Protein AF-A0A0B7IJJ6-F1 (afdb_monomer_lite)

Organism: NCBI:txid1848903

InterPro domains:
  IPR015422 Pyridoxal phosphate-dependent transferase, small domain [G3DSA:3.90.1150.10] (1-50)
  IPR015424 Pyridoxal phosphate-dependent transferase [SSF53383] (1-49)

Sequence (51 aa):
MHLQPIFADAPYYGGKVSETLFDNGLCLPSGSNMTDEERERIAKVILKFQW

Radius of gyration: 16.8 Å; chains: 1; bounding box: 31×27×41 Å

Foldseek 3Di:
DCPDPVNVPPDDDDDCPVVVCVVPPDDDDDDPPDDPVNVVVVVVVVVVPDD

Secondary structure (DSSP, 8-state):
-TTSGGGTTS---S-THHHHHHHH--PPP--TT--HHHHHHHHHHHHHT--

Structure (mmCIF, N/CA/C/O backbone):
data_AF-A0A0B7IJJ6-F1
#
_entry.id   AF-A0A0B7IJJ6-F1
#
loop_
_atom_site.group_PDB
_atom_site.id
_atom_site.type_symbol
_atom_site.label_atom_id
_atom_site.labe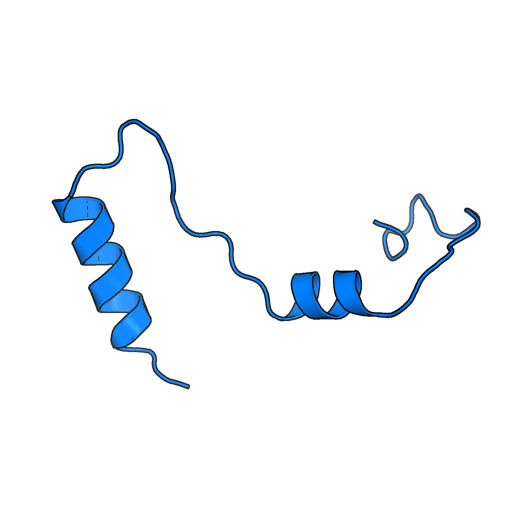l_alt_id
_atom_site.label_comp_id
_atom_site.label_asym_id
_atom_site.label_entity_id
_atom_site.label_seq_id
_atom_site.pdbx_PDB_ins_code
_atom_site.Cartn_x
_atom_site.Cartn_y
_atom_site.Cartn_z
_atom_s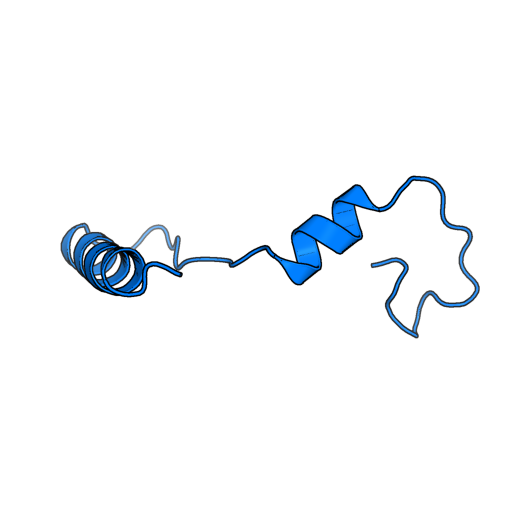ite.occupancy
_atom_site.B_iso_or_equiv
_atom_site.auth_seq_id
_atom_site.auth_comp_id
_atom_site.auth_asym_id
_atom_site.auth_atom_id
_atom_site.pdbx_PDB_model_num
ATOM 1 N N . MET A 1 1 ? 6.719 2.779 -9.687 1.00 93.12 1 MET A N 1
ATOM 2 C CA . MET A 1 1 ? 6.554 3.878 -10.670 1.00 93.12 1 MET A CA 1
ATOM 3 C C . MET A 1 1 ? 6.979 3.480 -12.070 1.00 93.12 1 MET A C 1
ATOM 5 O O . MET A 1 1 ? 6.359 3.958 -13.002 1.00 93.12 1 MET A O 1
ATOM 9 N N . HIS A 1 2 ? 7.990 2.625 -12.235 1.00 95.00 2 HIS A N 1
ATOM 10 C CA . HIS A 1 2 ? 8.510 2.199 -13.540 1.00 95.00 2 HIS A CA 1
ATOM 11 C C . HIS A 1 2 ? 7.470 1.566 -14.481 1.00 95.00 2 HIS A C 1
ATOM 13 O O . HIS A 1 2 ? 7.664 1.591 -15.684 1.00 95.00 2 HIS A O 1
ATOM 19 N N . LEU A 1 3 ? 6.350 1.057 -13.958 1.00 95.06 3 LEU A N 1
ATOM 20 C CA . LEU A 1 3 ? 5.224 0.564 -14.766 1.00 95.06 3 LEU A CA 1
ATOM 21 C C . LEU A 1 3 ? 4.252 1.660 -15.248 1.00 95.06 3 LEU A C 1
ATOM 23 O O . LEU A 1 3 ? 3.306 1.365 -15.971 1.00 95.06 3 LEU A O 1
ATOM 27 N N . GLN A 1 4 ? 4.420 2.914 -14.822 1.00 97.19 4 GLN A N 1
ATOM 28 C CA . GLN A 1 4 ? 3.523 4.001 -15.216 1.00 97.19 4 GLN A CA 1
ATOM 29 C C . GLN A 1 4 ? 3.865 4.488 -16.632 1.00 97.19 4 GLN A C 1
ATOM 31 O O . GLN A 1 4 ? 5.049 4.678 -16.916 1.00 97.19 4 GLN A O 1
ATOM 36 N N . PRO A 1 5 ? 2.872 4.785 -17.497 1.00 97.25 5 PRO A N 1
ATOM 37 C CA . PRO A 1 5 ? 3.115 5.148 -18.899 1.00 97.25 5 PRO A CA 1
ATOM 38 C C . PRO A 1 5 ? 4.074 6.326 -19.099 1.00 97.25 5 PRO A C 1
ATOM 40 O O . PRO A 1 5 ? 4.855 6.342 -20.042 1.00 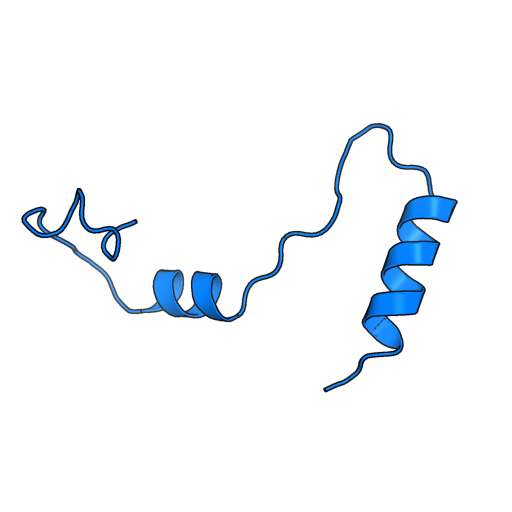97.25 5 PRO A O 1
ATOM 43 N N . ILE A 1 6 ? 4.059 7.296 -18.181 1.00 97.88 6 ILE A N 1
ATOM 44 C CA . ILE A 1 6 ? 4.944 8.467 -18.219 1.00 97.88 6 ILE A CA 1
ATOM 45 C C . ILE A 1 6 ? 6.438 8.116 -18.067 1.00 97.88 6 ILE A C 1
ATOM 47 O O . ILE A 1 6 ? 7.291 8.930 -18.402 1.00 97.88 6 ILE A O 1
ATOM 51 N N . PHE A 1 7 ? 6.764 6.913 -17.584 1.00 96.94 7 PHE A N 1
ATOM 52 C CA . PHE A 1 7 ? 8.134 6.432 -17.389 1.00 96.94 7 PHE A CA 1
ATOM 53 C C . PHE A 1 7 ? 8.522 5.294 -18.348 1.00 96.94 7 PHE A C 1
ATOM 55 O O . PHE A 1 7 ? 9.522 4.629 -18.097 1.00 96.94 7 PHE A O 1
ATOM 62 N N . ALA A 1 8 ? 7.775 5.070 -19.438 1.00 95.94 8 ALA A N 1
ATOM 63 C CA . ALA A 1 8 ? 8.003 3.944 -20.354 1.00 95.94 8 ALA A CA 1
ATOM 64 C C . ALA A 1 8 ? 9.424 3.899 -20.954 1.00 95.94 8 ALA A C 1
ATOM 66 O O . ALA A 1 8 ? 9.977 2.816 -21.124 1.00 95.94 8 ALA A O 1
ATOM 67 N N . ASP A 1 9 ? 10.024 5.064 -21.212 1.00 97.25 9 ASP A N 1
ATOM 68 C CA . ASP A 1 9 ? 11.363 5.181 -21.810 1.00 97.25 9 ASP A CA 1
ATOM 69 C C . ASP A 1 9 ? 12.482 5.398 -20.771 1.00 97.25 9 ASP A C 1
ATOM 71 O O . ASP A 1 9 ? 13.653 5.557 -21.124 1.00 97.25 9 ASP A O 1
ATOM 75 N N . ALA A 1 10 ? 12.148 5.440 -19.477 1.00 97.25 10 ALA A N 1
ATOM 76 C CA . ALA A 1 10 ? 13.132 5.648 -18.422 1.00 97.25 10 ALA A CA 1
ATOM 77 C C . ALA A 1 10 ? 13.860 4.331 -18.086 1.00 97.25 10 ALA A C 1
ATOM 79 O O . ALA A 1 10 ? 13.217 3.284 -17.970 1.00 97.25 10 ALA A O 1
ATOM 80 N N . PRO A 1 11 ? 15.189 4.349 -17.866 1.00 95.62 11 PRO A N 1
ATOM 81 C CA . PRO A 1 11 ? 15.905 3.153 -17.449 1.00 95.62 11 PRO A CA 1
ATOM 82 C C . PRO A 1 11 ? 15.416 2.694 -16.071 1.00 95.62 11 PRO A C 1
ATOM 84 O O . PRO A 1 11 ? 15.288 3.487 -15.135 1.00 95.62 11 PRO A O 1
ATOM 87 N N . TYR A 1 12 ? 15.176 1.393 -15.943 1.00 95.31 12 TYR A N 1
ATOM 88 C CA . TYR A 1 12 ? 14.753 0.756 -14.704 1.00 95.31 12 TYR A CA 1
ATOM 89 C C . TYR A 1 12 ? 15.798 -0.264 -14.252 1.00 95.31 12 TYR A C 1
ATOM 91 O O . TYR A 1 12 ? 16.284 -1.074 -15.040 1.00 95.31 12 TYR A O 1
ATOM 99 N N . TYR A 1 13 ? 16.111 -0.234 -12.959 1.00 95.12 13 TYR A N 1
ATOM 100 C CA . TYR A 1 13 ? 17.031 -1.161 -12.315 1.00 95.12 13 TYR A CA 1
ATOM 101 C C . TYR A 1 13 ? 16.352 -1.754 -11.087 1.00 95.12 13 TYR A C 1
ATOM 103 O O . TYR A 1 13 ? 15.783 -1.028 -10.271 1.00 95.12 13 TYR A O 1
ATOM 111 N N . GLY A 1 14 ? 16.435 -3.071 -10.941 1.00 93.12 14 GLY A N 1
ATOM 112 C CA . GLY A 1 14 ? 15.835 -3.789 -9.825 1.00 93.12 14 GLY A CA 1
ATOM 113 C C . GLY A 1 14 ? 15.084 -5.032 -10.280 1.00 93.12 14 GLY A C 1
ATOM 114 O O . GLY A 1 14 ? 15.225 -5.490 -11.411 1.00 93.12 14 GLY A O 1
ATOM 115 N N . GLY A 1 15 ? 14.307 -5.591 -9.358 1.00 93.50 15 GLY A N 1
ATOM 116 C CA . GLY A 1 15 ? 13.432 -6.729 -9.606 1.00 93.50 15 GLY A CA 1
ATOM 117 C C . GLY A 1 15 ? 12.007 -6.444 -9.147 1.00 93.50 15 GLY A C 1
ATOM 118 O O . GLY A 1 15 ? 11.668 -5.346 -8.716 1.00 93.50 15 GLY A O 1
ATOM 119 N N . LYS A 1 16 ? 11.169 -7.473 -9.157 1.00 95.88 16 LYS A N 1
ATOM 120 C CA . LYS A 1 16 ? 9.711 -7.325 -9.049 1.00 95.88 16 LYS A CA 1
ATOM 121 C C . LYS A 1 16 ? 9.161 -6.9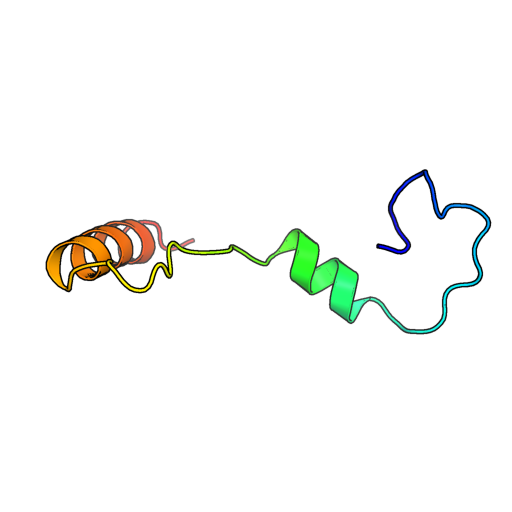71 -7.664 1.00 95.88 16 LYS A C 1
ATOM 123 O O . LYS A 1 16 ? 7.952 -6.911 -7.505 1.00 95.88 16 LYS A O 1
ATOM 128 N N . VAL A 1 17 ? 10.003 -6.716 -6.660 1.00 96.62 17 VAL A N 1
ATOM 129 C CA . VAL A 1 17 ? 9.549 -6.469 -5.276 1.00 96.62 17 VAL A CA 1
ATOM 130 C C . VAL A 1 17 ? 8.524 -5.334 -5.212 1.00 96.62 17 VAL A C 1
ATOM 132 O O . VAL A 1 17 ? 7.475 -5.491 -4.595 1.00 96.62 17 VAL A O 1
ATOM 135 N N . SER A 1 18 ? 8.790 -4.207 -5.875 1.00 95.69 18 SER A N 1
ATOM 136 C CA . SER A 1 18 ? 7.866 -3.067 -5.877 1.00 95.69 18 SER A CA 1
ATOM 137 C C . SER A 1 18 ? 6.574 -3.335 -6.655 1.00 95.69 18 SER A C 1
ATOM 139 O O . SER A 1 18 ? 5.540 -2.788 -6.288 1.00 95.69 18 SER A O 1
ATOM 141 N N . GLU A 1 19 ? 6.613 -4.183 -7.686 1.00 96.50 19 GLU A N 1
ATOM 142 C CA . GLU A 1 19 ? 5.432 -4.625 -8.443 1.00 96.50 19 GLU A CA 1
ATOM 143 C C . GLU A 1 19 ? 4.553 -5.516 -7.565 1.00 96.50 19 GLU A C 1
ATOM 145 O O . GLU A 1 19 ? 3.383 -5.221 -7.354 1.00 96.50 19 GLU A O 1
ATOM 150 N N . THR A 1 20 ? 5.151 -6.534 -6.939 1.00 97.31 20 THR A N 1
ATOM 151 C CA . THR A 1 20 ? 4.453 -7.440 -6.023 1.00 97.31 20 THR A CA 1
ATOM 152 C C . THR A 1 20 ? 3.823 -6.693 -4.849 1.00 97.31 20 THR A C 1
ATOM 154 O O . THR A 1 20 ? 2.701 -7.013 -4.461 1.00 97.31 20 THR A O 1
ATOM 157 N N . LEU A 1 21 ? 4.510 -5.696 -4.280 1.00 97.06 21 LEU A N 1
ATOM 158 C CA . LEU A 1 21 ? 3.949 -4.870 -3.207 1.00 97.06 21 LEU A CA 1
ATOM 159 C C . LEU A 1 21 ? 2.816 -3.961 -3.690 1.00 97.06 21 LEU A C 1
ATOM 161 O O . LEU A 1 21 ? 1.897 -3.709 -2.922 1.00 97.06 21 LEU A O 1
ATOM 165 N N . PHE A 1 22 ? 2.869 -3.466 -4.927 1.00 96.19 22 PHE A N 1
ATOM 166 C CA . PHE A 1 22 ? 1.784 -2.666 -5.489 1.00 96.19 22 PHE A CA 1
ATOM 167 C C . PHE A 1 22 ? 0.537 -3.519 -5.752 1.00 96.19 22 PHE A C 1
ATOM 169 O O . PHE A 1 22 ? -0.561 -3.098 -5.405 1.00 96.19 22 PHE A O 1
ATOM 176 N N . ASP A 1 23 ? 0.714 -4.726 -6.292 1.00 97.19 23 ASP A N 1
ATOM 177 C CA . ASP A 1 23 ? -0.393 -5.626 -6.636 1.00 97.19 23 ASP A CA 1
ATOM 178 C C . ASP A 1 23 ? -1.090 -6.217 -5.401 1.00 97.19 23 ASP A C 1
ATOM 180 O O . ASP A 1 23 ? -2.299 -6.435 -5.418 1.00 97.19 23 ASP A O 1
ATOM 184 N N . ASN A 1 24 ? -0.338 -6.488 -4.329 1.00 95.75 24 ASN A N 1
ATOM 185 C CA . ASN A 1 24 ? -0.857 -7.167 -3.133 1.00 95.75 24 ASN A CA 1
ATOM 186 C C . ASN A 1 24 ? -1.002 -6.249 -1.910 1.00 95.75 24 ASN A C 1
ATOM 188 O O . ASN A 1 24 ? -1.531 -6.663 -0.878 1.00 95.75 24 ASN A O 1
ATOM 192 N N . GLY A 1 25 ? -0.481 -5.026 -1.981 1.00 94.69 25 GLY A N 1
ATOM 193 C CA . GLY A 1 25 ? -0.497 -4.078 -0.876 1.00 94.69 25 GLY A CA 1
ATOM 194 C C . GLY A 1 25 ? -1.832 -3.356 -0.752 1.00 94.69 25 GLY A C 1
ATOM 195 O O . GLY A 1 25 ? -2.454 -2.976 -1.740 1.00 94.69 25 GLY A O 1
ATOM 196 N N . LEU A 1 26 ? -2.243 -3.096 0.488 1.00 94.12 26 LEU A N 1
ATOM 19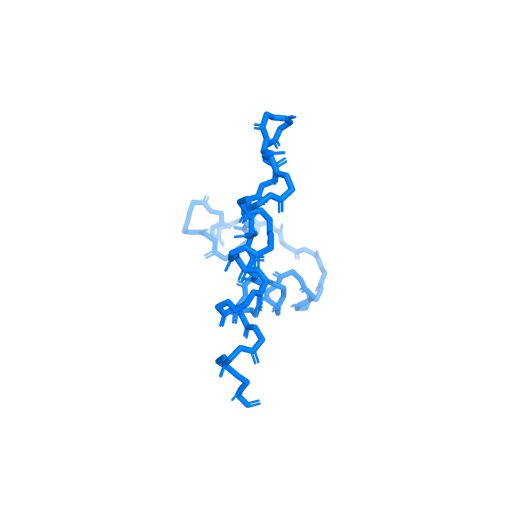7 C CA . LEU A 1 26 ? -3.402 -2.266 0.793 1.00 94.12 26 LEU A CA 1
ATOM 198 C C . LEU A 1 26 ? -3.020 -1.220 1.839 1.00 94.12 26 LEU A C 1
ATOM 200 O O . LEU A 1 26 ? -2.556 -1.552 2.929 1.00 94.12 26 LEU A O 1
ATOM 204 N N . CYS A 1 27 ? -3.252 0.050 1.521 1.00 95.19 27 CYS A N 1
ATOM 205 C CA . CYS A 1 27 ? -3.125 1.127 2.494 1.00 95.19 27 CYS A CA 1
ATOM 206 C C . CYS A 1 27 ? -4.389 1.188 3.358 1.00 95.19 27 CYS A C 1
ATOM 208 O O . CYS A 1 27 ? -5.496 1.335 2.838 1.00 95.19 27 CYS A O 1
ATOM 210 N N . LEU A 1 28 ? -4.219 1.105 4.677 1.00 94.69 28 LEU A N 1
ATOM 211 C CA . LEU A 1 28 ? -5.306 1.266 5.642 1.00 94.69 28 LEU A CA 1
ATOM 212 C C . LEU A 1 28 ? -5.350 2.704 6.184 1.00 94.69 28 LEU A C 1
ATOM 214 O O . LEU A 1 28 ? -4.316 3.378 6.193 1.00 94.69 28 LEU A O 1
ATOM 218 N N . PRO A 1 29 ? -6.514 3.179 6.668 1.00 94.81 29 PRO A N 1
ATOM 219 C CA . PRO A 1 29 ? -6.602 4.457 7.368 1.00 94.81 29 PRO A CA 1
ATOM 220 C C . PRO A 1 29 ? -5.615 4.526 8.543 1.00 94.81 29 PRO A C 1
ATOM 222 O O . PRO A 1 29 ? -5.563 3.626 9.379 1.00 94.81 29 PRO A O 1
ATOM 225 N N . SER A 1 30 ? -4.821 5.596 8.586 1.00 94.06 30 SER A N 1
ATOM 226 C CA . SER A 1 30 ? -3.711 5.772 9.537 1.00 94.06 30 SER A CA 1
ATOM 227 C C . SER A 1 30 ? -3.559 7.219 10.023 1.00 94.06 30 SER A C 1
ATOM 229 O O . SER A 1 30 ? -2.490 7.628 10.474 1.00 94.06 30 SER A O 1
ATOM 231 N N . GLY A 1 31 ? -4.626 8.018 9.918 1.00 96.06 31 GLY A N 1
ATOM 232 C CA . GLY A 1 31 ? -4.616 9.420 10.335 1.00 96.06 31 GLY A CA 1
ATOM 233 C C . GLY A 1 31 ? -4.331 9.582 11.830 1.00 96.06 31 GLY A C 1
ATOM 234 O O . GLY A 1 31 ? -4.787 8.786 12.646 1.00 96.06 31 GLY A O 1
ATOM 235 N N . SER A 1 32 ? -3.619 10.648 12.205 1.00 95.44 32 SER A N 1
ATOM 236 C CA . SER A 1 32 ? -3.264 10.939 13.606 1.00 95.44 32 SER A CA 1
ATOM 237 C C . SER A 1 32 ? -4.468 11.216 14.512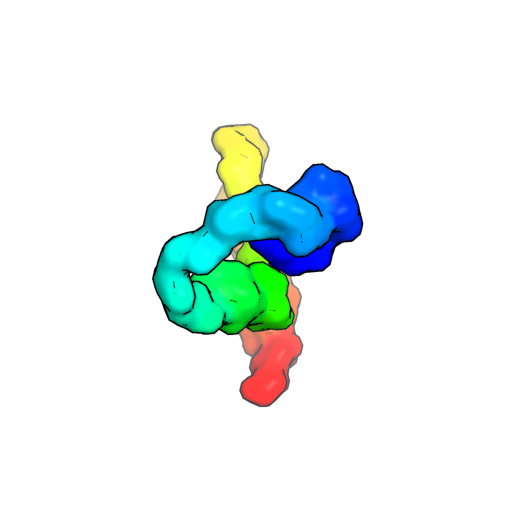 1.00 95.44 32 SER A C 1
ATOM 239 O O . SER A 1 32 ? -4.359 11.070 15.723 1.00 95.44 32 SER A O 1
ATOM 241 N N . ASN A 1 33 ? -5.607 11.598 13.931 1.00 96.56 33 ASN A N 1
ATOM 242 C CA . ASN A 1 33 ? -6.865 11.827 14.642 1.00 96.56 33 ASN A CA 1
ATOM 243 C C . ASN A 1 33 ? -7.776 10.583 14.679 1.00 96.56 33 ASN A C 1
ATOM 245 O O . ASN A 1 33 ? -8.947 10.698 15.019 1.00 96.56 33 ASN A O 1
ATOM 249 N N . MET A 1 34 ? -7.273 9.417 14.261 1.00 96.50 34 MET A N 1
ATOM 250 C CA . MET A 1 34 ? -8.053 8.182 14.259 1.00 96.50 34 MET A CA 1
ATOM 251 C C . MET A 1 34 ? -8.222 7.661 15.684 1.00 96.50 34 MET A C 1
ATOM 253 O O . MET A 1 34 ? -7.232 7.464 16.398 1.00 96.50 34 MET A O 1
ATOM 257 N N . THR A 1 35 ? -9.464 7.397 16.077 1.00 97.75 35 THR A N 1
ATOM 258 C CA . THR A 1 35 ? -9.761 6.864 17.410 1.00 97.75 35 THR A CA 1
ATOM 259 C C . THR A 1 35 ? -9.538 5.352 17.482 1.00 97.75 35 THR A C 1
ATOM 261 O O . THR A 1 35 ? -9.419 4.654 16.466 1.00 97.75 35 THR A O 1
ATOM 264 N N . ASP A 1 36 ? -9.477 4.819 18.703 1.00 97.25 36 ASP A N 1
ATOM 265 C CA . ASP A 1 36 ? -9.385 3.376 18.932 1.00 97.25 36 ASP A CA 1
ATOM 266 C C . ASP A 1 36 ? -10.606 2.628 18.385 1.00 97.25 36 ASP A C 1
ATOM 268 O O . ASP A 1 36 ? -10.456 1.572 17.770 1.00 97.25 36 ASP A O 1
ATOM 272 N N . GLU A 1 37 ? -11.803 3.201 18.519 1.00 97.81 37 GLU A N 1
ATOM 273 C CA . GLU A 1 37 ? -13.051 2.612 18.026 1.00 97.81 37 GLU A CA 1
ATOM 274 C C . GLU A 1 37 ? -13.068 2.520 16.495 1.00 97.81 37 GLU A C 1
ATOM 276 O O . GLU A 1 37 ? -13.517 1.520 15.925 1.00 97.81 37 GLU A O 1
ATOM 281 N N . GLU A 1 38 ? -12.556 3.544 15.807 1.00 97.38 38 GLU A N 1
ATOM 282 C CA . GLU A 1 38 ? -12.431 3.545 14.348 1.00 97.38 38 GLU A CA 1
ATOM 283 C C . GLU A 1 38 ? -11.456 2.466 13.874 1.00 97.38 38 GLU A C 1
ATOM 285 O O . GLU A 1 38 ? -11.771 1.701 12.953 1.00 97.38 38 GLU A O 1
ATOM 290 N N . ARG A 1 39 ? -10.303 2.358 14.544 1.00 96.31 39 ARG A N 1
ATOM 291 C CA . ARG A 1 39 ? -9.301 1.317 14.290 1.00 96.31 39 ARG A CA 1
ATOM 292 C C . ARG A 1 39 ? -9.870 -0.080 14.530 1.00 96.31 39 ARG A C 1
ATOM 294 O O . ARG A 1 39 ? -9.680 -0.966 13.695 1.00 96.31 39 ARG A O 1
ATOM 301 N N . GLU A 1 40 ? -10.605 -0.282 15.619 1.00 96.81 40 GLU A N 1
ATOM 302 C CA . GLU A 1 40 ? -11.225 -1.570 15.934 1.00 96.81 40 GLU A CA 1
ATOM 303 C C . GLU A 1 40 ? -12.303 -1.942 14.907 1.00 96.81 40 GLU A C 1
ATOM 305 O O . GLU A 1 40 ? -12.388 -3.095 14.474 1.00 96.81 40 GLU A O 1
ATOM 310 N N . ARG A 1 41 ? -13.099 -0.966 14.450 1.00 96.25 41 ARG A N 1
ATOM 311 C CA . ARG A 1 41 ? -14.086 -1.173 13.382 1.00 96.25 41 ARG A CA 1
ATOM 312 C C . ARG A 1 41 ? -13.424 -1.652 12.091 1.00 96.25 41 ARG A C 1
ATOM 314 O O . ARG A 1 41 ? -13.919 -2.597 11.480 1.00 96.25 41 ARG A O 1
ATOM 321 N N . ILE A 1 42 ? -12.313 -1.033 11.688 1.00 95.31 42 ILE A N 1
ATOM 322 C CA . ILE A 1 42 ? -11.549 -1.439 10.498 1.00 95.31 42 ILE A CA 1
ATOM 323 C C . ILE A 1 42 ? -11.005 -2.862 10.678 1.00 95.31 42 ILE A C 1
ATOM 325 O O . ILE A 1 42 ? -11.208 -3.708 9.807 1.00 95.31 42 ILE A O 1
ATOM 329 N N . ALA A 1 43 ? -10.386 -3.152 11.826 1.00 94.31 43 ALA A N 1
ATOM 330 C CA . ALA A 1 43 ? -9.830 -4.471 12.122 1.00 94.31 43 ALA A CA 1
ATOM 331 C C . ALA A 1 43 ? -10.895 -5.579 12.073 1.00 94.31 43 ALA A C 1
ATOM 333 O O . ALA A 1 43 ? -10.673 -6.614 11.447 1.00 94.31 43 ALA A O 1
ATOM 334 N N . LYS A 1 44 ? -12.081 -5.346 12.656 1.00 95.62 44 LYS A N 1
ATOM 335 C CA . LYS A 1 44 ? -13.211 -6.295 12.625 1.00 95.62 44 LYS A CA 1
ATOM 336 C C . LYS A 1 44 ? -13.639 -6.645 11.205 1.00 95.62 44 LYS A C 1
ATOM 338 O O . LYS A 1 44 ? -13.936 -7.803 10.924 1.00 95.62 44 LYS A O 1
ATOM 343 N N . VAL A 1 45 ? -13.682 -5.655 10.315 1.00 94.44 45 VAL A N 1
ATOM 344 C CA . VAL A 1 45 ? -14.043 -5.874 8.912 1.00 94.44 45 VAL A CA 1
ATOM 345 C C . VAL A 1 45 ? -12.959 -6.698 8.220 1.00 94.44 45 VAL A C 1
ATOM 347 O O . VAL A 1 45 ? -13.275 -7.739 7.657 1.00 94.44 45 VAL A O 1
ATOM 350 N N . ILE A 1 46 ? -11.690 -6.298 8.324 1.00 93.81 46 ILE A N 1
ATOM 351 C CA . ILE A 1 46 ? -10.571 -6.991 7.663 1.00 93.81 46 ILE A CA 1
ATOM 352 C C . ILE A 1 46 ? -10.471 -8.452 8.113 1.00 93.81 46 ILE A C 1
ATOM 354 O O . ILE A 1 46 ? -10.398 -9.347 7.276 1.00 93.81 46 ILE A O 1
ATOM 358 N N . LEU A 1 47 ? -10.527 -8.706 9.422 1.00 93.44 47 LEU A N 1
ATOM 359 C CA . LEU A 1 47 ? -10.412 -10.058 9.977 1.00 93.44 47 LEU A CA 1
ATOM 360 C C . LEU A 1 47 ? -11.605 -10.957 9.626 1.00 93.44 47 LEU A C 1
ATOM 362 O O . LEU A 1 47 ? -11.468 -12.175 9.629 1.00 93.44 47 LEU A O 1
ATOM 366 N N . LYS A 1 48 ? -12.771 -10.385 9.304 1.00 93.56 48 LYS A N 1
ATOM 367 C CA . LYS A 1 48 ? -13.940 -11.151 8.851 1.00 93.56 48 LYS A CA 1
ATOM 368 C C . LYS A 1 48 ? -13.801 -11.633 7.403 1.00 93.56 48 LYS A C 1
ATOM 370 O O . LYS A 1 48 ? -14.362 -12.668 7.058 1.00 93.56 48 LYS A O 1
ATOM 375 N N . PHE A 1 49 ? -13.083 -10.894 6.563 1.00 83.44 49 PHE A N 1
ATOM 376 C CA . PHE A 1 49 ? -12.907 -11.187 5.139 1.00 83.44 49 PHE A CA 1
ATOM 377 C C . PHE A 1 49 ? -11.680 -12.071 4.868 1.00 83.44 49 PHE A C 1
ATOM 379 O O . PHE A 1 49 ? -10.979 -11.838 3.894 1.00 83.44 49 PHE A O 1
ATOM 386 N N . GLN A 1 50 ? -11.382 -13.060 5.719 1.00 66.62 50 GLN A N 1
ATOM 387 C CA . GLN A 1 50 ? -10.241 -13.956 5.484 1.00 66.62 50 GLN A CA 1
ATOM 388 C C . GLN A 1 50 ? -10.390 -14.670 4.123 1.00 66.62 50 GLN A C 1
ATOM 390 O O . GLN A 1 50 ? -11.388 -15.356 3.901 1.00 66.62 50 GLN A O 1
ATOM 395 N N . TRP A 1 51 ? -9.417 -14.445 3.232 1.00 60.34 51 TRP A N 1
ATOM 396 C CA . TRP A 1 51 ? -9.240 -15.117 1.939 1.00 60.34 51 TRP A CA 1
ATOM 397 C C . TRP A 1 51 ? -8.434 -16.400 2.124 1.00 60.34 51 TRP A C 1
ATOM 399 O O . TRP A 1 51 ? -7.495 -16.373 2.956 1.00 60.34 51 TRP A O 1
#

pLDDT: mean 94.24, std 6.6, range [60.34, 97.88]